Protein AF-A0A256BAG1-F1 (afdb_monomer_lite)

Foldseek 3Di:
DDDLLLLFFPPDDPVVSVVVSLQVVQVVVLVDDDDLVSSVVSGVDHSVVVVVSVPDDDPVVNSVVRNVCSVCVPVPPPPDDPDPPPPDD

pLDDT: mean 80.35, std 16.64, range [41.19, 96.69]

Structure (mmCIF, N/CA/C/O backbone):
data_AF-A0A256BAG1-F1
#
_entry.id   AF-A0A256BAG1-F1
#
loop_
_atom_site.group_PDB
_atom_site.id
_atom_site.type_symbol
_atom_site.label_atom_id
_atom_site.label_alt_id
_atom_site.label_comp_id
_atom_site.label_asym_id
_atom_site.label_entity_id
_atom_site.label_seq_id
_atom_site.pdbx_PDB_ins_code
_atom_site.Cartn_x
_atom_site.Cartn_y
_atom_site.Cartn_z
_atom_site.occupancy
_atom_site.B_iso_or_equiv
_atom_site.auth_seq_id
_atom_site.auth_comp_id
_atom_site.auth_asym_id
_atom_site.auth_atom_id
_atom_site.pdbx_PDB_model_num
ATOM 1 N N . MET A 1 1 ? 13.455 -16.539 6.430 1.00 41.19 1 MET A N 1
ATOM 2 C CA . MET A 1 1 ? 12.109 -15.987 6.171 1.00 41.19 1 MET A CA 1
ATOM 3 C C . MET A 1 1 ? 12.305 -14.694 5.410 1.00 41.19 1 MET A C 1
ATOM 5 O O . MET A 1 1 ? 12.977 -13.821 5.941 1.00 41.19 1 MET A O 1
ATOM 9 N N . ASN A 1 2 ? 11.805 -14.596 4.180 1.00 54.75 2 ASN A N 1
ATOM 10 C CA . ASN A 1 2 ? 11.845 -13.336 3.439 1.00 54.75 2 ASN A CA 1
ATOM 11 C C . ASN A 1 2 ? 10.867 -12.374 4.121 1.00 54.75 2 ASN A C 1
ATOM 13 O O . ASN A 1 2 ? 9.708 -12.727 4.354 1.00 54.75 2 ASN A O 1
ATOM 17 N N . SER A 1 3 ? 11.349 -11.203 4.519 1.00 72.88 3 SER A N 1
ATOM 18 C CA . SER A 1 3 ? 10.494 -10.162 5.083 1.00 72.88 3 SER A CA 1
ATOM 19 C C . SER A 1 3 ? 9.553 -9.668 3.982 1.00 72.88 3 SER A C 1
ATOM 21 O O . SER A 1 3 ? 9.914 -9.670 2.808 1.00 72.88 3 SER A O 1
ATOM 23 N N . ILE A 1 4 ? 8.353 -9.188 4.326 1.00 73.25 4 ILE A N 1
ATOM 24 C CA . ILE A 1 4 ? 7.401 -8.636 3.342 1.00 73.25 4 ILE A CA 1
ATOM 25 C C . ILE A 1 4 ? 8.036 -7.542 2.462 1.00 73.25 4 ILE A C 1
AT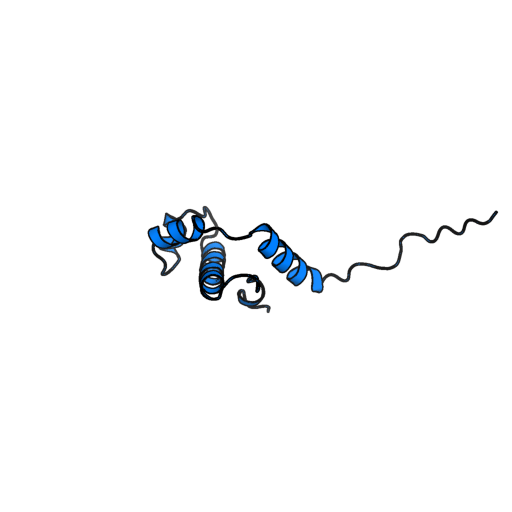OM 27 O O . ILE A 1 4 ? 7.624 -7.314 1.329 1.00 73.25 4 ILE A O 1
ATOM 31 N N . THR A 1 5 ? 9.071 -6.877 2.982 1.00 77.38 5 THR A N 1
ATOM 32 C CA . THR A 1 5 ? 9.880 -5.878 2.281 1.00 77.38 5 THR A CA 1
ATOM 33 C C . THR A 1 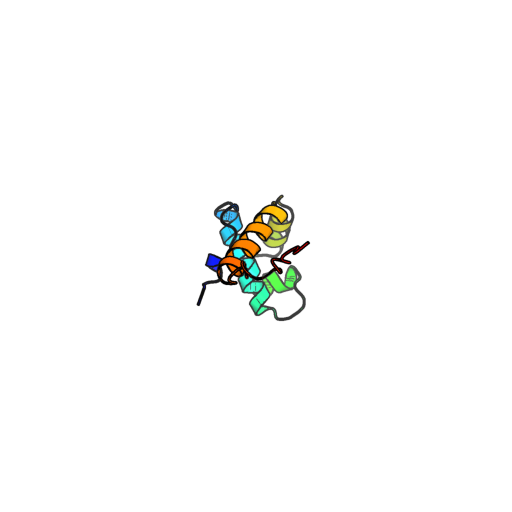5 ? 10.589 -6.424 1.047 1.00 77.38 5 THR A C 1
ATOM 35 O O . THR A 1 5 ? 10.807 -5.662 0.109 1.00 77.38 5 THR A O 1
ATOM 38 N N . ASP A 1 6 ? 10.908 -7.716 1.030 1.00 77.12 6 ASP A N 1
ATOM 39 C CA . ASP A 1 6 ? 11.638 -8.377 -0.056 1.00 77.12 6 ASP A CA 1
ATOM 40 C C . ASP A 1 6 ? 10.736 -8.634 -1.272 1.00 77.12 6 ASP A C 1
ATOM 42 O O . ASP A 1 6 ? 11.221 -8.754 -2.392 1.00 77.12 6 ASP A O 1
ATOM 46 N N . ILE A 1 7 ? 9.416 -8.646 -1.056 1.00 79.19 7 ILE A N 1
ATOM 47 C CA . ILE A 1 7 ? 8.388 -8.825 -2.090 1.00 79.19 7 ILE A CA 1
ATOM 48 C C . ILE A 1 7 ? 8.021 -7.478 -2.738 1.00 79.19 7 ILE A C 1
ATOM 50 O O . ILE A 1 7 ? 7.460 -7.432 -3.829 1.00 79.19 7 ILE A O 1
ATOM 54 N N . ILE A 1 8 ? 8.325 -6.347 -2.094 1.00 86.19 8 ILE A N 1
ATOM 55 C CA . ILE A 1 8 ? 7.903 -5.038 -2.600 1.00 86.19 8 ILE A CA 1
ATOM 56 C C . ILE A 1 8 ? 8.672 -4.683 -3.884 1.00 86.19 8 ILE A C 1
ATOM 58 O O . ILE A 1 8 ? 9.903 -4.601 -3.845 1.00 86.19 8 ILE A O 1
ATOM 62 N N . PRO A 1 9 ? 7.976 -4.365 -4.996 1.00 83.31 9 PRO A N 1
ATOM 63 C CA . PRO A 1 9 ? 8.620 -4.032 -6.262 1.00 83.31 9 PRO A CA 1
ATOM 64 C C . PRO A 1 9 ? 9.607 -2.875 -6.122 1.00 83.31 9 PRO A C 1
ATOM 66 O O . PRO A 1 9 ? 9.259 -1.784 -5.641 1.00 83.31 9 PRO A O 1
ATOM 69 N N . LYS A 1 10 ? 10.839 -3.085 -6.588 1.00 82.81 10 LYS A N 1
ATOM 70 C CA . LYS A 1 10 ? 11.912 -2.084 -6.509 1.00 82.81 10 LYS A CA 1
ATOM 71 C C . LYS A 1 10 ? 11.671 -0.935 -7.482 1.00 82.81 10 LYS A C 1
ATOM 73 O O . LYS A 1 10 ? 12.080 0.190 -7.188 1.00 82.81 10 LYS A O 1
ATOM 78 N N . VAL A 1 11 ? 10.937 -1.186 -8.571 1.00 83.50 11 VAL A N 1
ATOM 79 C CA . VAL A 1 11 ? 10.493 -0.155 -9.525 1.00 83.50 11 VAL A CA 1
ATOM 80 C C . VAL A 1 11 ? 9.620 0.935 -8.893 1.00 83.50 11 VAL A C 1
ATOM 82 O O . VAL A 1 11 ? 9.543 2.048 -9.414 1.00 83.50 11 VAL A O 1
ATOM 85 N N . ALA A 1 12 ? 8.952 0.654 -7.773 1.00 85.56 12 ALA A N 1
ATOM 86 C CA . ALA A 1 12 ? 8.108 1.641 -7.116 1.00 85.56 12 ALA A CA 1
ATOM 87 C C . ALA A 1 12 ? 8.953 2.722 -6.413 1.00 85.56 12 ALA A C 1
ATOM 89 O O . ALA A 1 12 ? 10.006 2.442 -5.834 1.00 85.56 12 ALA A O 1
ATOM 90 N N . SER A 1 13 ? 8.467 3.969 -6.399 1.00 89.31 13 SER A N 1
ATOM 91 C CA . SER A 1 13 ? 9.106 5.061 -5.642 1.00 89.31 13 SER A CA 1
ATOM 92 C C . SER A 1 13 ? 9.169 4.750 -4.139 1.00 89.31 13 SER A C 1
ATOM 94 O O . SER A 1 13 ? 8.350 3.992 -3.626 1.00 89.31 13 SER A O 1
AT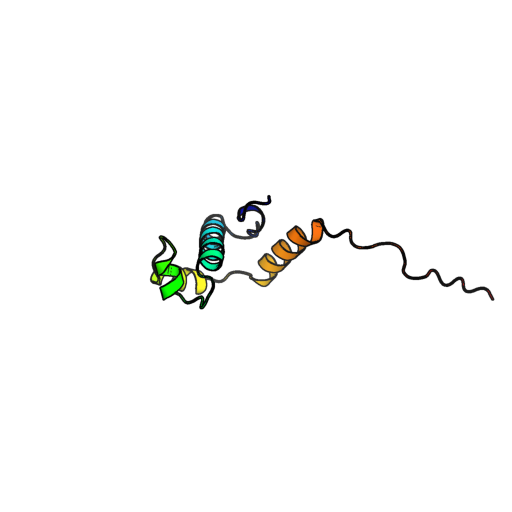OM 96 N N . LYS A 1 14 ? 10.076 5.385 -3.381 1.00 89.31 14 LYS A N 1
ATOM 97 C CA . LYS A 1 14 ? 10.193 5.166 -1.920 1.00 89.31 14 LYS A CA 1
ATOM 98 C C . LYS A 1 14 ? 8.857 5.348 -1.183 1.00 89.31 14 LYS A C 1
ATOM 100 O O . LYS A 1 14 ? 8.524 4.552 -0.308 1.00 89.31 14 LYS A O 1
ATOM 105 N N . ALA A 1 15 ? 8.080 6.362 -1.567 1.00 89.12 15 ALA A N 1
ATOM 106 C CA . ALA A 1 15 ? 6.759 6.615 -1.000 1.00 89.12 15 ALA A CA 1
ATOM 107 C C . ALA A 1 15 ? 5.749 5.510 -1.352 1.00 89.12 15 ALA A C 1
ATOM 109 O O . ALA A 1 15 ? 4.999 5.073 -0.481 1.00 89.12 15 ALA A O 1
ATOM 110 N N . GLN A 1 16 ? 5.750 5.026 -2.600 1.00 88.75 16 GLN A N 1
ATOM 111 C CA . GLN A 1 16 ? 4.891 3.912 -3.012 1.00 88.75 16 GLN A CA 1
ATOM 112 C C . GLN A 1 16 ? 5.295 2.600 -2.348 1.00 88.75 16 GLN A C 1
ATOM 114 O O . GLN A 1 16 ? 4.418 1.874 -1.902 1.00 88.75 16 GLN A O 1
ATOM 119 N N . ARG A 1 17 ? 6.593 2.318 -2.205 1.00 90.69 17 ARG A N 1
ATOM 120 C CA . ARG A 1 17 ? 7.069 1.132 -1.483 1.00 90.69 17 ARG A CA 1
ATOM 121 C C . ARG A 1 17 ? 6.576 1.132 -0.042 1.00 90.69 17 ARG A C 1
ATOM 123 O O . ARG A 1 17 ? 5.986 0.150 0.381 1.00 90.69 17 ARG A O 1
ATOM 130 N N . LYS A 1 18 ? 6.711 2.261 0.669 1.00 91.62 18 LYS A N 1
ATOM 131 C CA . LYS A 1 18 ? 6.171 2.411 2.031 1.00 91.62 18 LYS A CA 1
ATOM 132 C C . LYS A 1 18 ? 4.663 2.139 2.075 1.00 91.62 18 LYS A C 1
ATOM 134 O O . LYS A 1 18 ? 4.194 1.444 2.969 1.00 91.62 18 LYS A O 1
ATOM 139 N N . PHE A 1 19 ? 3.911 2.671 1.111 1.00 92.19 19 PHE A N 1
ATOM 140 C CA . PHE A 1 19 ? 2.474 2.422 1.019 1.00 92.19 19 PHE A CA 1
ATOM 141 C C . PHE A 1 19 ? 2.147 0.946 0.749 1.00 92.19 19 PHE A C 1
ATOM 143 O O . PHE A 1 19 ? 1.295 0.395 1.436 1.00 92.19 19 PHE A O 1
ATOM 150 N N . LEU A 1 20 ? 2.834 0.304 -0.199 1.00 91.38 20 LEU A N 1
ATOM 151 C CA . LEU A 1 20 ? 2.633 -1.103 -0.552 1.00 91.38 20 LEU A CA 1
ATOM 152 C C . LEU A 1 20 ? 2.980 -2.035 0.612 1.00 91.38 20 LEU A C 1
ATOM 154 O O . LEU A 1 20 ? 2.230 -2.969 0.871 1.00 91.38 20 LEU A O 1
ATOM 158 N N . THR A 1 21 ? 4.050 -1.749 1.362 1.00 92.19 21 THR A N 1
ATOM 159 C CA . THR A 1 21 ? 4.379 -2.482 2.592 1.00 92.19 21 THR A CA 1
ATOM 160 C C . THR A 1 21 ? 3.221 -2.434 3.582 1.00 92.19 21 THR A C 1
ATOM 162 O O . THR A 1 21 ? 2.782 -3.478 4.050 1.00 92.19 21 THR A O 1
ATOM 165 N N . ILE A 1 22 ? 2.684 -1.242 3.867 1.00 93.88 22 ILE A N 1
ATOM 166 C CA . ILE A 1 22 ? 1.557 -1.104 4.799 1.00 93.88 22 ILE A CA 1
ATOM 167 C C . ILE A 1 22 ? 0.316 -1.808 4.241 1.00 93.88 22 ILE A C 1
ATOM 169 O O . ILE A 1 22 ? -0.327 -2.563 4.957 1.00 93.88 22 ILE A O 1
ATOM 173 N N . LEU A 1 23 ? 0.006 -1.616 2.956 1.00 93.00 23 LEU A N 1
ATOM 174 C CA . LEU A 1 23 ? -1.147 -2.229 2.301 1.00 93.00 23 LEU A CA 1
ATOM 175 C C . LEU A 1 23 ? -1.120 -3.759 2.405 1.00 93.00 23 LEU A C 1
ATOM 177 O O . LEU A 1 23 ? -2.103 -4.344 2.854 1.00 93.00 23 LEU A O 1
ATOM 181 N N . PHE A 1 24 ? -0.021 -4.402 2.012 1.00 91.19 24 PHE A N 1
ATOM 182 C CA . PHE A 1 24 ? 0.065 -5.861 2.025 1.00 91.19 24 PHE A CA 1
ATOM 183 C C . PHE A 1 24 ? 0.105 -6.424 3.445 1.00 91.19 24 PHE A C 1
ATOM 185 O O . PHE A 1 24 ? -0.601 -7.395 3.716 1.00 91.19 24 PHE A O 1
ATOM 192 N N . SER A 1 25 ? 0.828 -5.784 4.371 1.00 92.44 25 SER A N 1
ATOM 193 C CA . SER A 1 25 ? 0.797 -6.173 5.786 1.00 92.44 25 SER A CA 1
ATOM 194 C C . SER A 1 25 ? -0.622 -6.116 6.349 1.00 92.44 25 SER A C 1
ATOM 196 O O . SER A 1 25 ? -1.074 -7.063 6.984 1.00 92.44 25 SER A O 1
ATOM 198 N N . THR A 1 26 ? -1.367 -5.044 6.069 1.00 94.44 26 THR A N 1
ATOM 199 C CA . THR A 1 26 ? -2.752 -4.900 6.531 1.00 94.44 26 THR A CA 1
ATOM 200 C C . THR A 1 26 ? -3.691 -5.918 5.882 1.00 94.44 26 THR A C 1
ATOM 202 O O . THR A 1 26 ? -4.558 -6.461 6.562 1.00 94.44 26 THR A O 1
ATOM 205 N N . ILE A 1 27 ? -3.525 -6.217 4.590 1.00 93.25 27 ILE A N 1
ATOM 206 C CA . ILE A 1 27 ? -4.328 -7.243 3.902 1.00 93.25 27 ILE A CA 1
ATOM 207 C C . ILE A 1 27 ? -4.131 -8.619 4.547 1.00 93.25 27 ILE A C 1
ATOM 209 O O . ILE A 1 27 ? -5.119 -9.320 4.762 1.00 93.25 27 ILE A O 1
ATOM 213 N N . MET A 1 28 ? -2.895 -8.976 4.911 1.00 91.50 28 MET A N 1
ATOM 214 C CA . MET A 1 28 ? -2.611 -10.240 5.602 1.00 91.50 28 MET A CA 1
ATOM 215 C C . MET A 1 28 ? -3.284 -10.331 6.979 1.00 91.50 28 MET A C 1
ATOM 217 O O . MET A 1 28 ? -3.643 -11.424 7.402 1.00 91.50 28 MET A O 1
ATOM 221 N N . VAL A 1 29 ? -3.512 -9.197 7.652 1.00 93.25 29 VAL A N 1
ATOM 222 C CA . VAL A 1 29 ? -4.200 -9.148 8.954 1.00 93.25 29 VAL A CA 1
ATOM 223 C C . VAL A 1 29 ? -5.727 -9.230 8.822 1.00 93.25 29 VAL A C 1
ATOM 225 O O . VAL A 1 29 ? -6.374 -9.829 9.675 1.00 93.25 29 VAL A O 1
ATOM 228 N N . ILE A 1 30 ? -6.329 -8.642 7.779 1.00 93.88 30 ILE A N 1
ATOM 229 C CA . ILE A 1 30 ? -7.799 -8.545 7.648 1.00 93.88 30 ILE A CA 1
ATOM 230 C C . ILE A 1 30 ? -8.476 -9.923 7.542 1.00 93.88 30 ILE A C 1
ATOM 232 O O . ILE A 1 30 ? -9.599 -10.069 8.022 1.00 93.88 30 ILE A O 1
ATOM 236 N N . GLY A 1 31 ? -7.843 -10.905 6.885 1.00 84.12 31 GLY A N 1
ATOM 237 C CA . GLY A 1 31 ? -8.363 -12.281 6.778 1.00 84.12 31 GLY A CA 1
ATOM 238 C C . GLY A 1 31 ? -9.769 -12.406 6.164 1.00 84.12 31 GLY A C 1
ATOM 239 O O . GLY A 1 31 ? -10.466 -13.387 6.399 1.00 84.12 31 GLY A O 1
ATOM 240 N N . GLY A 1 32 ? -10.223 -11.401 5.410 1.00 89.62 32 GLY A N 1
ATOM 241 C CA . GLY A 1 32 ? -11.609 -11.261 4.967 1.00 89.62 32 GLY A CA 1
ATOM 242 C C . GLY A 1 32 ? -11.778 -10.149 3.932 1.00 89.62 32 GLY A C 1
ATOM 243 O O . GLY A 1 32 ? -10.894 -9.901 3.113 1.00 89.62 32 GLY A O 1
ATOM 244 N N . LYS A 1 33 ? -12.920 -9.449 3.943 1.00 93.94 33 LYS A N 1
ATOM 245 C CA . LYS A 1 33 ? -13.222 -8.431 2.923 1.00 93.94 33 LYS A CA 1
ATOM 246 C C . 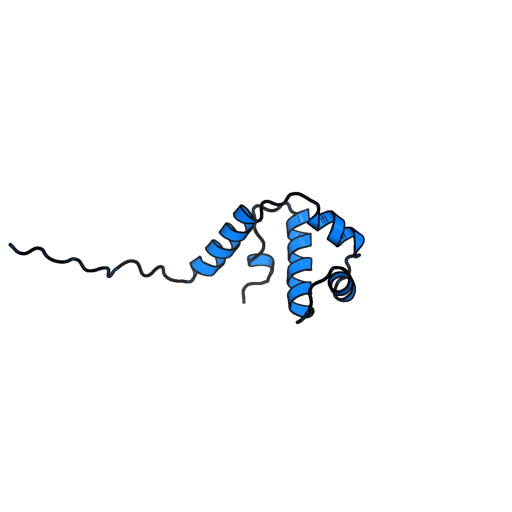LYS A 1 33 ? -12.254 -7.246 3.001 1.00 93.94 33 LYS A C 1
ATOM 248 O O . LYS A 1 33 ? -12.339 -6.424 3.912 1.00 93.94 33 LYS A O 1
ATOM 253 N N . VAL A 1 34 ? -11.407 -7.095 1.989 1.00 95.50 34 VAL A N 1
ATOM 254 C CA . VAL A 1 34 ? -10.516 -5.938 1.847 1.00 95.50 34 VAL A CA 1
ATOM 255 C C . VAL A 1 34 ? -11.291 -4.779 1.218 1.00 95.50 34 VAL A C 1
ATOM 257 O O . VAL A 1 34 ? -11.519 -4.730 0.014 1.00 95.50 34 VAL A O 1
ATOM 260 N N . ASN A 1 35 ? -11.727 -3.837 2.048 1.00 95.75 35 ASN A N 1
ATOM 261 C CA . ASN A 1 35 ? -12.295 -2.556 1.623 1.00 95.75 35 ASN A CA 1
ATOM 262 C C . ASN A 1 35 ? -11.589 -1.415 2.373 1.00 95.75 35 ASN A C 1
ATOM 264 O O . ASN A 1 35 ? -10.886 -1.666 3.352 1.00 95.75 35 ASN A O 1
ATOM 268 N N . PHE A 1 36 ? -11.753 -0.163 1.935 1.00 95.62 36 PHE A N 1
ATOM 269 C CA . PHE A 1 36 ? -11.005 0.951 2.531 1.00 95.62 36 PHE A CA 1
ATOM 270 C C . PHE A 1 36 ? -11.327 1.180 4.016 1.00 95.62 36 PHE A C 1
ATOM 272 O O . PHE A 1 36 ? -10.440 1.567 4.776 1.00 95.62 36 PHE A O 1
ATOM 279 N N . THR A 1 37 ? -12.550 0.877 4.452 1.00 95.38 37 THR A N 1
ATOM 280 C CA . THR A 1 37 ? -12.944 0.965 5.862 1.00 95.38 37 THR A CA 1
ATOM 281 C C . THR A 1 37 ? -12.208 -0.072 6.715 1.00 95.38 37 THR A C 1
ATOM 283 O O . THR A 1 37 ? -11.686 0.272 7.775 1.00 95.38 37 THR A O 1
ATOM 286 N N . ASN A 1 38 ? -12.086 -1.314 6.236 1.00 95.88 38 ASN A N 1
ATOM 287 C CA . ASN A 1 38 ? -11.310 -2.362 6.902 1.00 95.88 38 ASN A CA 1
ATOM 288 C C . ASN A 1 38 ? -9.807 -2.059 6.851 1.00 95.88 38 ASN A C 1
ATOM 290 O O . ASN A 1 38 ? -9.135 -2.152 7.870 1.00 95.88 38 ASN A O 1
ATOM 294 N N . LEU A 1 39 ? -9.278 -1.587 5.721 1.00 96.69 39 LEU A N 1
ATOM 295 C CA . LEU A 1 39 ? -7.878 -1.156 5.626 1.00 96.69 39 LEU A CA 1
ATOM 296 C C . LEU A 1 39 ? -7.542 -0.054 6.642 1.00 96.69 39 LEU A C 1
ATOM 298 O O . LEU A 1 39 ? -6.509 -0.117 7.301 1.00 96.69 39 LEU A O 1
ATOM 302 N N . ARG A 1 40 ? -8.439 0.920 6.831 1.00 96.31 40 ARG A N 1
ATOM 303 C CA . ARG A 1 40 ? -8.301 1.960 7.863 1.00 96.31 40 ARG A CA 1
ATOM 304 C C . ARG A 1 40 ? -8.447 1.415 9.287 1.00 96.31 40 ARG A C 1
ATOM 306 O O . ARG A 1 40 ? -7.891 1.994 10.208 1.00 96.31 40 ARG A O 1
ATOM 313 N N . ARG A 1 41 ? -9.219 0.346 9.496 1.00 95.50 41 ARG A N 1
ATOM 314 C CA . ARG A 1 41 ? -9.399 -0.280 10.818 1.00 95.50 41 ARG A CA 1
ATOM 315 C C . ARG A 1 41 ? -8.144 -1.024 11.278 1.00 95.50 41 ARG A C 1
ATOM 317 O O . ARG A 1 41 ? -7.839 -0.998 12.461 1.00 95.50 41 ARG A O 1
ATOM 324 N N . TYR A 1 42 ? -7.442 -1.670 10.351 1.00 95.94 42 TYR A N 1
ATOM 325 C CA . TYR A 1 42 ? -6.283 -2.523 10.639 1.00 95.94 42 TYR A CA 1
ATOM 326 C C . TYR A 1 42 ? -4.940 -1.865 10.266 1.00 95.94 42 TYR A C 1
ATOM 328 O O . TYR A 1 42 ? -3.940 -2.549 10.056 1.00 95.94 42 TYR A O 1
ATOM 336 N N . SER A 1 43 ? -4.901 -0.535 10.147 1.00 95.06 43 SER A N 1
ATOM 337 C CA . SER A 1 43 ? -3.674 0.222 9.883 1.00 95.06 43 SER A CA 1
ATOM 338 C C . SER A 1 43 ? -3.734 1.623 10.487 1.00 95.06 43 SER A C 1
ATOM 340 O O . SER A 1 43 ? -4.800 2.131 10.823 1.00 95.06 43 SER A O 1
ATOM 342 N N . GLU A 1 44 ? -2.584 2.289 10.547 1.00 93.62 44 GLU A N 1
ATOM 343 C CA . GLU A 1 44 ? -2.476 3.698 10.946 1.00 93.62 44 GLU A CA 1
ATOM 344 C C . GLU A 1 44 ? -2.855 4.677 9.815 1.00 93.62 44 GLU A C 1
ATOM 346 O O . GLU A 1 44 ? -2.829 5.898 9.990 1.00 93.62 44 GLU A O 1
ATOM 351 N N . ILE A 1 45 ? -3.194 4.174 8.622 1.00 94.56 45 ILE A N 1
ATOM 352 C CA . ILE A 1 45 ? -3.504 5.006 7.458 1.00 94.56 45 ILE A CA 1
ATOM 353 C C . ILE A 1 45 ? -5.006 5.298 7.400 1.00 94.56 45 ILE A C 1
ATOM 355 O O . ILE A 1 45 ? -5.856 4.414 7.475 1.00 94.56 45 ILE A O 1
ATOM 359 N N . ASN A 1 46 ? -5.354 6.568 7.176 1.00 95.38 46 ASN A N 1
ATOM 360 C CA . ASN A 1 46 ? -6.748 6.960 6.989 1.00 95.38 46 ASN A CA 1
ATOM 361 C C . ASN A 1 46 ? -7.324 6.504 5.633 1.00 95.38 46 ASN A C 1
ATOM 363 O O . ASN A 1 46 ? -6.627 6.391 4.621 1.00 95.38 46 ASN A O 1
ATOM 367 N N . GLU A 1 47 ? -8.646 6.325 5.592 1.00 96.25 47 GLU A N 1
ATOM 368 C CA . GLU A 1 47 ? -9.362 5.871 4.395 1.00 96.25 47 GLU A CA 1
ATOM 369 C C . GLU A 1 47 ? -9.107 6.782 3.179 1.00 96.25 47 GLU A C 1
ATOM 371 O O . GLU A 1 47 ? -8.875 6.317 2.062 1.00 96.25 47 GLU A O 1
ATOM 376 N N . ARG A 1 48 ? -9.079 8.102 3.408 1.00 96.44 48 ARG A N 1
ATOM 377 C CA . ARG A 1 48 ? -8.819 9.115 2.374 1.00 96.44 48 ARG A CA 1
ATOM 378 C C . ARG A 1 48 ? -7.453 8.927 1.711 1.00 96.44 48 ARG A C 1
ATOM 380 O O . ARG A 1 48 ? -7.312 9.153 0.511 1.00 96.44 48 ARG A O 1
ATOM 387 N N . THR A 1 49 ? -6.448 8.510 2.474 1.00 94.94 49 THR A N 1
ATOM 388 C CA . THR A 1 49 ? -5.093 8.265 1.979 1.00 94.94 49 THR A CA 1
ATOM 389 C C . THR A 1 49 ? -5.051 6.994 1.156 1.00 94.94 49 THR A C 1
ATOM 391 O O . THR A 1 49 ? -4.456 7.035 0.083 1.00 94.94 49 THR A O 1
ATOM 394 N N . TYR A 1 50 ? -5.729 5.922 1.581 1.00 95.00 50 TYR A N 1
ATOM 395 C CA . TYR A 1 50 ? -5.901 4.736 0.739 1.00 95.00 50 TYR A CA 1
ATOM 396 C C . TYR A 1 50 ? -6.529 5.106 -0.601 1.00 95.00 50 TYR A C 1
ATOM 398 O O . TYR A 1 50 ? -5.915 4.866 -1.636 1.00 95.00 50 TYR A O 1
ATOM 406 N N . ARG A 1 51 ? -7.677 5.795 -0.594 1.00 94.56 51 ARG A N 1
ATOM 407 C CA . ARG A 1 51 ? -8.341 6.252 -1.826 1.00 94.56 51 ARG A CA 1
ATOM 408 C C . ARG A 1 51 ? -7.391 7.045 -2.721 1.00 94.56 51 ARG A C 1
ATOM 410 O O . ARG A 1 51 ? -7.211 6.693 -3.878 1.00 94.56 51 ARG A O 1
ATOM 417 N N . ARG A 1 52 ? -6.700 8.048 -2.168 1.00 94.00 52 ARG A N 1
ATOM 418 C CA . ARG A 1 52 ? -5.741 8.870 -2.921 1.00 94.00 52 ARG A CA 1
ATOM 419 C C . ARG A 1 52 ? -4.586 8.058 -3.505 1.00 94.00 52 ARG A C 1
ATOM 421 O O . ARG A 1 52 ? -4.153 8.365 -4.607 1.00 94.00 52 ARG A O 1
ATOM 428 N N . GLN A 1 53 ? -4.049 7.081 -2.775 1.00 92.19 53 GLN A N 1
ATOM 429 C CA . GLN A 1 53 ? -2.953 6.244 -3.273 1.00 92.19 53 GLN A CA 1
ATOM 430 C C . GLN A 1 53 ? -3.428 5.277 -4.360 1.00 92.19 53 GLN A C 1
ATOM 432 O O . GLN A 1 53 ? -2.729 5.122 -5.354 1.00 92.19 53 GLN A O 1
ATOM 437 N N . PHE A 1 54 ? -4.626 4.704 -4.224 1.00 90.12 54 PHE A N 1
ATOM 438 C CA . PHE A 1 54 ? -5.235 3.862 -5.258 1.00 90.12 54 PHE A CA 1
ATOM 439 C C . PHE A 1 54 ? -5.642 4.651 -6.513 1.00 90.12 54 PHE A C 1
ATOM 441 O O . PHE A 1 54 ? -5.634 4.094 -7.603 1.00 90.12 54 PHE A O 1
ATOM 448 N N . SER A 1 55 ? -5.949 5.946 -6.390 1.00 90.50 55 SER A N 1
ATOM 449 C CA . SER A 1 55 ? -6.191 6.828 -7.542 1.00 90.50 55 SER A CA 1
ATOM 450 C C . SER A 1 55 ? -4.916 7.243 -8.284 1.00 90.50 55 SER A C 1
ATOM 452 O O . SER A 1 55 ? -5.006 7.813 -9.368 1.00 90.50 55 SER A O 1
ATOM 454 N N . ARG A 1 56 ? -3.723 7.020 -7.716 1.00 87.94 56 ARG A N 1
ATOM 455 C CA . ARG A 1 56 ? -2.464 7.327 -8.406 1.00 87.94 56 ARG A CA 1
ATOM 456 C C . ARG A 1 56 ? -2.158 6.241 -9.424 1.00 87.94 56 ARG A C 1
ATOM 458 O O . ARG A 1 56 ? -2.303 5.056 -9.142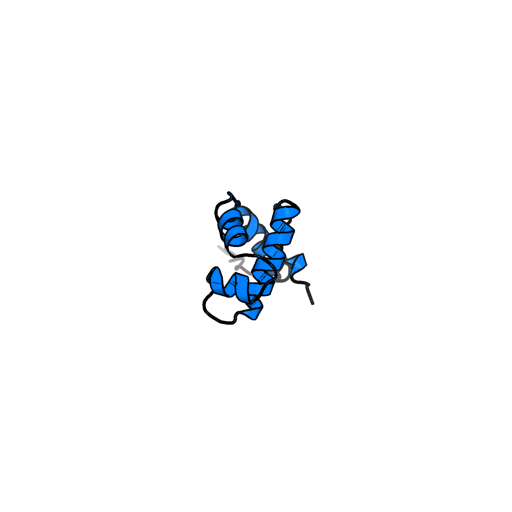 1.00 87.94 56 ARG A O 1
ATOM 465 N N . SER A 1 57 ? -1.631 6.647 -10.575 1.00 79.25 57 SER A N 1
ATOM 466 C CA . SER A 1 57 ? -1.096 5.708 -11.554 1.00 79.25 57 SER A CA 1
ATOM 467 C C . SER A 1 57 ? 0.064 4.919 -10.943 1.00 79.25 57 SER A C 1
ATOM 469 O O . SER A 1 57 ? 1.079 5.487 -10.526 1.00 79.25 57 SER A O 1
ATOM 471 N N . TYR A 1 58 ? -0.075 3.601 -10.917 1.00 80.69 58 TYR A N 1
ATOM 472 C CA . TYR A 1 58 ? 1.004 2.671 -10.628 1.00 80.69 58 TYR A CA 1
ATOM 473 C C . TYR A 1 58 ? 1.018 1.607 -11.719 1.00 80.69 58 TYR A C 1
ATOM 475 O O . TYR A 1 58 ? -0.030 1.089 -12.103 1.00 80.69 58 TYR A O 1
ATOM 483 N N . ASN A 1 59 ? 2.203 1.294 -12.24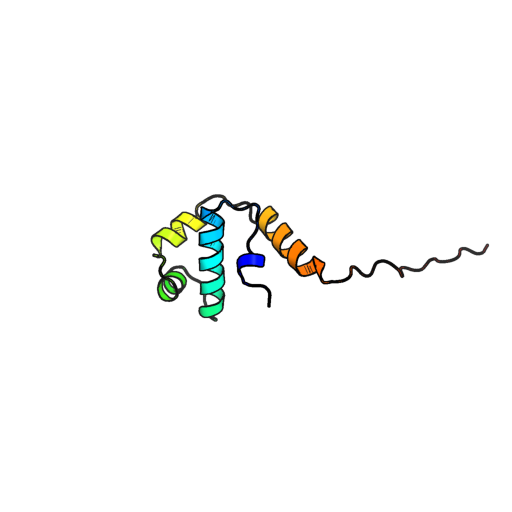4 1.00 83.62 59 ASN A N 1
ATOM 484 C CA . ASN A 1 59 ? 2.337 0.251 -13.251 1.00 83.62 59 ASN A CA 1
ATOM 485 C C . ASN A 1 59 ? 2.309 -1.121 -12.564 1.00 83.62 59 ASN A C 1
ATOM 487 O O . ASN A 1 59 ? 3.353 -1.711 -12.275 1.00 83.62 59 ASN A O 1
ATOM 491 N N . PHE A 1 60 ? 1.094 -1.603 -12.295 1.00 79.81 60 PHE A N 1
ATOM 492 C CA . PHE A 1 60 ? 0.860 -2.905 -11.672 1.00 79.81 60 PHE A CA 1
ATOM 493 C C . PHE A 1 60 ? 1.451 -4.049 -12.491 1.00 79.81 60 PHE A C 1
ATOM 495 O O . PHE A 1 60 ? 1.970 -4.986 -11.905 1.00 79.81 60 PHE A O 1
ATOM 502 N N . ILE A 1 61 ? 1.457 -3.959 -13.825 1.00 84.62 61 ILE A N 1
ATOM 503 C CA . ILE A 1 61 ? 2.045 -4.997 -14.684 1.00 84.62 61 ILE A CA 1
ATOM 504 C C . ILE A 1 61 ? 3.538 -5.135 -14.380 1.00 84.62 61 ILE A C 1
ATOM 506 O O . ILE A 1 61 ? 4.008 -6.226 -14.066 1.00 84.62 61 ILE A O 1
ATOM 510 N N . LYS A 1 62 ? 4.278 -4.022 -14.405 1.00 85.25 62 LYS A N 1
ATOM 511 C CA . LYS A 1 62 ? 5.719 -4.030 -14.133 1.00 85.25 62 LYS A CA 1
ATOM 512 C C . LYS A 1 62 ? 6.026 -4.475 -12.700 1.00 85.25 62 LYS A C 1
ATOM 514 O O . LYS A 1 62 ? 6.955 -5.249 -12.498 1.00 85.25 62 LYS A O 1
ATOM 519 N N . GLY A 1 63 ? 5.228 -4.034 -11.727 1.00 84.69 63 GLY A N 1
ATOM 520 C CA . GLY A 1 63 ? 5.355 -4.478 -10.337 1.00 84.69 63 GLY A CA 1
ATOM 521 C C . GLY A 1 63 ? 5.102 -5.978 -10.154 1.00 84.69 63 GLY A C 1
ATOM 522 O O . GLY A 1 63 ? 5.892 -6.658 -9.505 1.00 84.69 63 GLY A O 1
ATOM 523 N N . ASN A 1 64 ? 4.044 -6.511 -10.768 1.00 84.56 64 ASN A N 1
ATOM 524 C CA . ASN A 1 64 ? 3.684 -7.927 -10.685 1.00 84.56 64 ASN A CA 1
ATOM 525 C C . ASN A 1 64 ? 4.750 -8.820 -11.328 1.00 84.56 64 ASN A C 1
ATOM 527 O O . ASN A 1 64 ? 5.077 -9.862 -10.770 1.00 84.56 64 ASN A O 1
ATOM 531 N N . VAL A 1 65 ? 5.328 -8.404 -12.462 1.00 86.19 65 VAL A N 1
ATOM 532 C CA . VAL A 1 65 ? 6.439 -9.127 -13.103 1.00 86.19 65 VAL A CA 1
ATOM 533 C C . VAL A 1 65 ? 7.649 -9.234 -12.169 1.00 86.19 65 VAL A C 1
ATOM 535 O O . VAL A 1 65 ? 8.241 -10.307 -12.084 1.00 86.19 65 VAL A O 1
ATOM 538 N N . GLU A 1 66 ? 7.999 -8.173 -11.433 1.00 84.62 66 GLU A N 1
ATOM 539 C CA . GLU A 1 66 ? 9.092 -8.220 -10.446 1.00 84.62 66 GLU A CA 1
ATOM 540 C C . GLU A 1 66 ? 8.780 -9.149 -9.267 1.00 84.62 66 GLU A C 1
ATOM 542 O O . GLU A 1 66 ? 9.650 -9.919 -8.858 1.00 84.62 66 GLU A O 1
ATOM 547 N N . ILE A 1 67 ? 7.550 -9.112 -8.743 1.00 82.31 67 ILE A N 1
ATOM 548 C CA . ILE A 1 67 ? 7.108 -10.002 -7.654 1.00 82.31 67 ILE A CA 1
ATOM 549 C C . ILE A 1 67 ? 7.224 -11.466 -8.086 1.00 82.31 67 ILE A C 1
ATOM 551 O O . ILE A 1 67 ? 7.864 -12.263 -7.405 1.00 82.31 67 ILE A O 1
ATOM 555 N N . ILE A 1 68 ? 6.667 -11.792 -9.256 1.00 81.88 68 ILE A N 1
ATOM 556 C CA . ILE A 1 68 ? 6.722 -13.123 -9.871 1.00 81.88 68 ILE A CA 1
ATOM 557 C C . ILE A 1 68 ? 8.184 -13.545 -10.051 1.00 81.88 68 ILE A C 1
ATOM 559 O O . ILE A 1 68 ? 8.590 -14.595 -9.565 1.00 81.88 68 ILE A O 1
ATOM 563 N N . ALA A 1 69 ? 9.015 -12.721 -10.693 1.00 80.06 69 ALA A N 1
ATOM 564 C CA . ALA A 1 69 ? 10.419 -13.059 -10.924 1.00 80.06 69 ALA A CA 1
ATOM 565 C C . ALA A 1 69 ? 11.205 -13.297 -9.622 1.00 80.06 69 ALA A C 1
ATOM 567 O O . ALA A 1 69 ? 12.091 -14.150 -9.597 1.00 80.06 69 ALA A O 1
ATOM 568 N N . THR A 1 70 ? 10.878 -12.565 -8.554 1.00 74.62 70 THR A N 1
ATOM 569 C CA . THR A 1 70 ? 11.511 -12.724 -7.238 1.00 74.62 70 THR A CA 1
ATOM 570 C C . THR A 1 70 ? 11.128 -14.061 -6.600 1.00 74.62 70 THR A C 1
ATOM 572 O O . THR A 1 70 ? 12.012 -14.780 -6.141 1.00 74.62 70 THR A O 1
ATOM 575 N N . ASP A 1 71 ? 9.850 -14.440 -6.633 1.00 67.25 71 ASP A N 1
ATOM 576 C CA . ASP A 1 71 ? 9.358 -15.698 -6.049 1.00 67.25 71 ASP A CA 1
ATOM 577 C C . ASP A 1 71 ? 9.813 -16.935 -6.854 1.00 67.25 71 ASP A C 1
ATOM 579 O O . ASP A 1 71 ? 10.352 -17.900 -6.311 1.00 67.25 71 ASP A O 1
ATOM 583 N N . PHE A 1 72 ? 9.739 -16.867 -8.189 1.00 62.00 72 PHE A N 1
ATOM 584 C CA . PHE A 1 72 ? 10.168 -17.953 -9.080 1.00 62.00 72 PHE A CA 1
ATOM 585 C C . PHE A 1 72 ? 11.686 -18.046 -9.278 1.00 62.00 72 PHE A C 1
ATOM 587 O O . PHE A 1 72 ? 12.145 -18.961 -9.959 1.00 62.00 72 PHE A O 1
ATOM 594 N N . SER A 1 73 ? 12.484 -17.155 -8.681 1.00 58.47 73 SER A N 1
ATOM 595 C CA . SER A 1 73 ? 13.945 -17.314 -8.652 1.00 58.47 73 SER A CA 1
ATOM 596 C C . SER A 1 73 ? 14.395 -18.537 -7.834 1.00 58.47 73 SER A C 1
ATOM 598 O O . SER A 1 73 ? 15.494 -19.042 -8.056 1.00 58.47 73 SER A O 1
ATOM 600 N N . PHE A 1 74 ? 13.530 -19.055 -6.948 1.00 52.97 74 PHE A N 1
ATOM 601 C CA . PHE A 1 74 ? 13.762 -20.277 -6.169 1.00 52.97 74 PHE A CA 1
ATOM 602 C C . PHE A 1 74 ? 13.223 -21.552 -6.820 1.00 52.97 74 PHE A C 1
ATOM 604 O O . PHE A 1 74 ? 13.654 -22.650 -6.464 1.00 52.97 74 PHE A O 1
ATOM 611 N N . VAL A 1 75 ? 12.307 -21.437 -7.784 1.00 53.03 75 VAL A N 1
ATOM 612 C CA . VAL A 1 75 ? 11.928 -22.585 -8.604 1.00 53.03 75 VAL A CA 1
ATOM 613 C C . VAL A 1 75 ? 13.058 -22.769 -9.599 1.00 53.03 75 VAL A C 1
ATOM 615 O O . VAL A 1 75 ? 13.237 -21.950 -10.502 1.00 53.03 75 VAL A O 1
ATOM 618 N N . SER A 1 76 ? 13.838 -23.841 -9.445 1.00 51.38 76 SER A N 1
ATOM 619 C CA . SER A 1 76 ? 14.685 -24.309 -10.533 1.00 51.38 76 SER A CA 1
ATOM 620 C C . SER A 1 76 ? 13.778 -24.444 -11.750 1.00 51.38 76 SER A C 1
ATOM 622 O O . SER A 1 76 ? 12.923 -25.327 -11.820 1.00 51.38 76 SER A O 1
ATOM 624 N N . LYS A 1 77 ? 13.898 -23.520 -12.712 1.00 56.44 77 LYS A N 1
ATOM 625 C CA . LYS A 1 77 ? 13.328 -23.762 -14.032 1.00 56.44 77 LYS A CA 1
ATOM 626 C C . LYS A 1 77 ? 13.943 -25.086 -14.443 1.00 56.44 77 LYS A C 1
ATOM 628 O O . LYS A 1 77 ? 15.163 -25.162 -14.579 1.00 56.44 77 LYS A O 1
ATOM 633 N N . SER A 1 78 ? 13.113 -26.122 -14.526 1.00 53.19 78 SER A N 1
ATOM 634 C CA . SER A 1 78 ? 13.487 -27.459 -14.971 1.00 53.19 78 SER A CA 1
ATOM 635 C C . SER A 1 78 ? 13.924 -27.358 -16.432 1.00 53.19 78 SER A C 1
ATOM 637 O O . SER A 1 78 ? 13.185 -27.621 -17.375 1.00 53.19 78 SER A O 1
ATOM 639 N N . GLY A 1 79 ? 15.124 -26.831 -16.635 1.00 58.88 79 GLY A N 1
ATOM 640 C CA . GLY A 1 79 ? 15.823 -26.806 -17.894 1.00 58.88 79 GLY A CA 1
ATOM 641 C C . GLY A 1 79 ? 16.697 -28.040 -17.921 1.00 58.88 79 GLY A C 1
ATOM 642 O O . GLY A 1 79 ? 17.799 -27.991 -17.380 1.00 58.88 79 GLY A O 1
ATOM 643 N N . LYS A 1 80 ? 16.163 -29.116 -18.517 1.00 55.88 80 LYS A N 1
ATOM 644 C CA . LYS A 1 80 ? 16.838 -30.208 -19.259 1.00 55.88 80 LYS A CA 1
ATOM 645 C C . LYS A 1 80 ? 16.072 -31.529 -19.095 1.00 55.88 80 LYS A C 1
ATOM 647 O O . LYS A 1 80 ? 16.489 -32.377 -18.322 1.00 55.88 80 LYS A O 1
ATOM 652 N N . ALA A 1 81 ? 14.985 -31.701 -19.849 1.00 53.91 81 ALA A N 1
ATOM 653 C CA . ALA A 1 81 ? 14.512 -33.000 -20.356 1.00 53.91 81 ALA A CA 1
ATOM 654 C C . ALA A 1 81 ? 13.225 -32.810 -21.180 1.00 53.91 81 ALA A C 1
ATOM 656 O O . ALA A 1 81 ? 12.159 -33.300 -20.826 1.00 53.91 81 ALA A O 1
ATOM 657 N N . THR A 1 82 ? 13.302 -32.090 -22.297 1.00 52.56 82 THR A N 1
ATOM 658 C CA . THR A 1 82 ? 12.313 -32.264 -23.368 1.00 52.56 82 THR A CA 1
ATOM 659 C C . THR A 1 82 ? 13.039 -33.039 -24.455 1.00 52.56 82 THR A C 1
ATOM 661 O O . THR A 1 82 ? 13.974 -32.525 -25.062 1.00 52.56 82 THR A O 1
ATOM 664 N N . TYR A 1 83 ? 12.713 -34.331 -24.518 1.00 50.47 83 TYR A N 1
ATOM 665 C CA . TYR A 1 83 ? 13.156 -35.369 -25.449 1.00 50.47 83 TYR A CA 1
ATOM 666 C C . TYR A 1 83 ? 14.023 -34.879 -26.626 1.00 50.47 83 TYR A C 1
ATOM 668 O O . TYR A 1 83 ? 13.563 -34.281 -27.594 1.00 50.47 83 TYR A O 1
ATOM 676 N N . ARG A 1 84 ? 15.312 -35.226 -26.585 1.00 42.34 84 ARG A N 1
ATOM 677 C CA . ARG A 1 84 ? 16.102 -35.380 -27.805 1.00 42.34 84 ARG A CA 1
ATOM 678 C C . ARG A 1 84 ? 15.575 -36.639 -28.490 1.00 42.34 84 ARG A C 1
ATOM 680 O O . ARG A 1 84 ? 16.062 -37.731 -28.213 1.00 42.34 84 ARG A O 1
ATOM 687 N N . THR A 1 85 ? 14.549 -36.512 -29.327 1.00 48.56 85 THR A N 1
ATOM 688 C CA . THR A 1 85 ? 14.202 -37.598 -30.245 1.00 48.56 85 THR A CA 1
ATOM 689 C C . THR A 1 85 ? 15.362 -37.707 -31.220 1.00 48.56 85 THR A C 1
ATOM 691 O O . THR A 1 85 ? 15.568 -36.841 -32.068 1.00 48.56 85 THR A O 1
ATOM 694 N N . HIS A 1 86 ? 16.178 -38.739 -31.035 1.00 47.94 86 HIS A N 1
ATOM 695 C CA . HIS A 1 86 ? 17.083 -39.209 -32.063 1.00 47.94 86 HIS A CA 1
ATOM 696 C C . HIS A 1 86 ? 16.221 -39.599 -33.266 1.00 47.94 86 HIS A C 1
ATOM 698 O O . HIS A 1 86 ? 15.557 -40.632 -33.240 1.00 47.94 86 HIS A O 1
ATOM 704 N N . LEU A 1 87 ? 16.201 -38.759 -34.302 1.00 45.59 87 LEU A N 1
ATOM 705 C CA . LEU A 1 87 ? 15.846 -39.217 -35.637 1.00 45.59 87 LEU A CA 1
ATOM 706 C C . LEU A 1 87 ? 17.027 -40.056 -36.121 1.00 45.59 87 LEU A C 1
ATOM 708 O O . LEU A 1 87 ? 18.025 -39.540 -36.616 1.00 45.59 87 LEU A O 1
ATOM 712 N N . VAL A 1 88 ? 16.927 -41.354 -35.846 1.00 50.34 88 VAL A N 1
ATOM 713 C CA . VAL A 1 88 ? 17.580 -42.386 -36.638 1.00 50.34 88 VAL A CA 1
ATOM 714 C C . VAL A 1 88 ? 16.698 -42.587 -37.868 1.00 50.34 88 VAL A C 1
ATOM 716 O O . VAL A 1 88 ? 15.567 -43.054 -37.738 1.00 50.34 88 VAL A O 1
ATOM 719 N N . SER A 1 89 ? 17.217 -42.212 -39.034 1.00 48.75 89 SER A N 1
ATOM 720 C CA . SER A 1 89 ? 16.928 -42.837 -40.329 1.00 48.75 89 SER A CA 1
ATOM 721 C C . SER A 1 89 ? 18.124 -42.617 -41.239 1.00 48.75 89 SER A C 1
ATOM 723 O O . SER A 1 89 ? 18.471 -41.424 -41.408 1.00 48.75 89 SER A O 1
#

Radius of gyration: 19.58 Å; chains: 1; bounding box: 31×52×51 Å

Sequence (89 aa):
MNSITDIIPKVASKAQRKFLTILFSTIMVIGGKVNFTNLRRYSEINERTYRRQFSRSYNFIKGNVEIIATDFSFVSKSGKATYRTHLVS

Secondary structure (DSSP, 8-state):
---HHHHS-TTS-HHHHHHHHHHHHHHHHH-S---HHHHHHSSSS-HHHHHHHHTS---HHHHHHHHHHHHTTSS----S-S-------